Protein AF-A0A7S2NMI4-F1 (afdb_monomer_lite)

Radius of gyration: 21.48 Å; chains: 1; bounding box: 45×20×61 Å

Structure (mmCIF, N/CA/C/O backbone):
data_AF-A0A7S2NMI4-F1
#
_entry.id   AF-A0A7S2NMI4-F1
#
loop_
_atom_site.group_PDB
_atom_site.id
_atom_site.type_symbol
_atom_site.label_atom_id
_atom_site.label_alt_id
_atom_site.label_comp_id
_atom_site.label_asym_id
_atom_site.label_entity_id
_atom_site.label_seq_id
_atom_site.pdbx_PDB_ins_code
_atom_site.Cartn_x
_atom_site.Cartn_y
_atom_site.Cartn_z
_atom_site.occupancy
_atom_site.B_iso_or_equiv
_atom_site.auth_seq_id
_atom_site.auth_comp_id
_atom_site.auth_asym_id
_atom_site.auth_atom_id
_atom_site.pdbx_PDB_model_num
ATOM 1 N N . VAL A 1 1 ? -21.750 -7.948 15.879 1.00 78.88 1 VAL A N 1
ATOM 2 C CA . VAL A 1 1 ? -20.418 -7.399 16.242 1.00 78.88 1 VAL A CA 1
ATOM 3 C C . VAL A 1 1 ? -20.510 -6.172 17.150 1.00 78.88 1 VAL A C 1
ATOM 5 O O . VAL A 1 1 ? -20.025 -6.257 18.266 1.00 78.88 1 VAL A O 1
ATOM 8 N N . ARG A 1 2 ? -21.187 -5.076 16.759 1.00 85.31 2 ARG A N 1
ATOM 9 C CA . ARG A 1 2 ? -21.274 -3.832 17.564 1.00 85.31 2 ARG A CA 1
ATOM 10 C C . ARG A 1 2 ? -21.621 -4.039 19.048 1.00 85.31 2 ARG A C 1
ATOM 12 O O . ARG A 1 2 ? -20.855 -3.611 19.895 1.00 85.31 2 ARG A O 1
ATOM 19 N N . LYS A 1 3 ? -22.731 -4.728 19.355 1.00 87.56 3 LYS A N 1
ATOM 20 C CA . LYS A 1 3 ? -23.173 -4.985 20.743 1.00 87.56 3 LYS A CA 1
ATOM 21 C C . LYS A 1 3 ? -22.115 -5.719 21.575 1.00 87.56 3 LYS A C 1
ATOM 23 O O . LYS A 1 3 ? -21.877 -5.349 22.713 1.00 87.56 3 LYS A O 1
ATOM 28 N N . VAL A 1 4 ? -21.461 -6.716 20.975 1.00 90.56 4 VAL A N 1
ATOM 29 C CA . VAL A 1 4 ? -20.400 -7.500 21.622 1.00 90.56 4 VAL A CA 1
ATOM 30 C C . VAL A 1 4 ? -19.198 -6.610 21.930 1.00 90.56 4 VAL A C 1
ATOM 32 O O . VAL A 1 4 ? -18.736 -6.590 23.060 1.00 90.56 4 VAL A O 1
ATOM 35 N N . LEU A 1 5 ? -18.740 -5.812 20.960 1.00 90.25 5 LEU A N 1
ATOM 36 C CA . LEU A 1 5 ? -17.620 -4.889 21.165 1.00 90.25 5 LEU A CA 1
ATOM 37 C C . LEU A 1 5 ? -17.922 -3.832 22.233 1.00 90.25 5 LEU A C 1
ATOM 39 O O . LEU A 1 5 ? -17.052 -3.514 23.035 1.00 90.25 5 LEU A O 1
ATOM 43 N N . THR A 1 6 ? -19.148 -3.302 22.263 1.00 90.31 6 THR A N 1
ATOM 44 C CA . THR A 1 6 ? -19.566 -2.350 23.299 1.00 90.31 6 THR A CA 1
ATOM 45 C C . THR A 1 6 ? -19.545 -2.984 24.686 1.00 90.31 6 THR A C 1
ATOM 47 O O . THR A 1 6 ? -19.052 -2.351 25.609 1.00 90.31 6 THR A O 1
ATOM 50 N N . GLU A 1 7 ? -20.016 -4.223 24.835 1.00 92.00 7 GLU A N 1
ATOM 51 C CA . GLU A 1 7 ? -19.969 -4.906 26.132 1.00 92.00 7 GLU A CA 1
ATOM 52 C C . GLU A 1 7 ? -18.545 -5.207 26.602 1.00 92.00 7 GLU A C 1
ATOM 54 O O . GLU A 1 7 ? -18.217 -5.006 27.767 1.00 92.00 7 GLU A O 1
ATOM 59 N N . ILE A 1 8 ? -17.663 -5.624 25.691 1.00 92.50 8 ILE A N 1
ATOM 60 C CA . ILE A 1 8 ? -16.252 -5.841 26.028 1.00 92.50 8 ILE A CA 1
ATOM 61 C C . ILE A 1 8 ? -15.622 -4.529 26.531 1.00 92.50 8 ILE A C 1
ATOM 63 O O . ILE A 1 8 ? -14.944 -4.529 27.554 1.00 92.50 8 ILE A O 1
ATOM 67 N N . LEU A 1 9 ? -15.885 -3.402 25.859 1.00 92.44 9 LEU A N 1
ATOM 68 C CA . LEU A 1 9 ? -15.376 -2.092 26.282 1.00 92.44 9 LEU A CA 1
ATOM 69 C C . LEU A 1 9 ? -15.952 -1.633 27.632 1.00 92.44 9 LEU A C 1
ATOM 71 O O . LEU A 1 9 ? -15.233 -1.018 28.409 1.00 92.44 9 LEU A O 1
ATOM 75 N N . LEU A 1 10 ? -17.216 -1.952 27.932 1.00 92.44 10 LEU A N 1
ATOM 76 C CA . LEU A 1 10 ? -17.845 -1.604 29.213 1.00 92.44 10 LEU A CA 1
ATOM 77 C C . LEU A 1 10 ? -17.298 -2.422 30.389 1.00 92.44 10 LEU A C 1
ATOM 79 O O . LEU A 1 10 ? -17.228 -1.914 31.504 1.00 92.44 10 LEU A O 1
ATOM 83 N N . ARG A 1 11 ? -16.942 -3.691 30.159 1.00 94.19 11 ARG A N 1
ATOM 84 C CA . ARG A 1 11 ? -16.535 -4.626 31.222 1.00 94.19 11 ARG A CA 1
ATOM 85 C C . ARG A 1 11 ? -15.036 -4.667 31.474 1.00 94.19 11 ARG A C 1
ATOM 87 O O . ARG A 1 11 ? -14.609 -5.266 32.457 1.00 94.19 11 ARG A O 1
ATOM 94 N N . THR A 1 12 ? -14.229 -4.105 30.580 1.00 93.75 12 THR A N 1
ATOM 95 C CA . THR A 1 12 ? -12.769 -4.156 30.680 1.00 93.75 12 THR A CA 1
ATOM 96 C C . THR A 1 12 ? -12.199 -2.754 30.790 1.00 93.75 12 THR A C 1
ATOM 98 O O . THR A 1 12 ? -12.168 -1.993 29.823 1.00 93.75 12 THR A O 1
ATOM 101 N N . GLU A 1 13 ? -11.695 -2.421 31.976 1.00 90.62 13 GLU A N 1
ATOM 102 C CA . GLU A 1 13 ? -11.023 -1.147 32.195 1.00 90.62 13 GLU A CA 1
ATOM 103 C C . GLU A 1 13 ? -9.764 -1.028 31.326 1.00 90.62 13 GLU A C 1
ATOM 105 O O . GLU A 1 13 ? -8.999 -1.979 31.162 1.00 90.62 13 GLU A O 1
ATOM 110 N N . ARG A 1 14 ? -9.536 0.175 30.780 1.00 90.75 14 ARG A N 1
ATOM 111 C CA . ARG A 1 14 ? -8.360 0.533 29.960 1.00 90.75 14 ARG A CA 1
ATOM 112 C C . ARG A 1 14 ? -8.188 -0.280 28.667 1.00 90.75 14 ARG A C 1
ATOM 114 O O . ARG A 1 14 ? -7.112 -0.251 28.070 1.00 90.75 14 ARG A O 1
ATOM 121 N N . LEU A 1 15 ? -9.230 -0.957 28.187 1.00 92.88 15 LEU A N 1
ATOM 122 C CA . LEU A 1 15 ? -9.176 -1.643 26.900 1.00 92.88 15 LEU A CA 1
ATOM 123 C C . LEU A 1 15 ? -9.192 -0.647 25.731 1.00 92.88 15 LEU A C 1
ATOM 125 O O . LEU A 1 15 ? -10.029 0.250 25.663 1.00 92.88 15 LEU A O 1
ATOM 129 N N . THR A 1 16 ? -8.297 -0.853 24.767 1.00 92.69 16 THR A N 1
ATOM 130 C CA . THR A 1 16 ? -8.292 -0.145 23.480 1.00 92.69 16 THR A CA 1
ATOM 131 C C . THR A 1 16 ? -8.371 -1.166 22.353 1.00 92.69 16 THR A C 1
ATOM 133 O O . THR A 1 16 ? -7.626 -2.143 22.349 1.00 92.69 16 THR A O 1
ATOM 136 N N . ILE A 1 17 ? -9.275 -0.948 21.396 1.00 91.00 17 ILE A N 1
ATOM 137 C CA . ILE A 1 17 ? -9.499 -1.859 20.268 1.00 91.00 17 ILE A CA 1
ATOM 138 C C . ILE A 1 17 ? -9.137 -1.137 18.971 1.00 91.00 17 ILE A C 1
ATOM 140 O O . ILE A 1 17 ? -9.636 -0.044 18.707 1.00 91.00 17 ILE A O 1
ATOM 144 N N . VAL A 1 18 ? -8.311 -1.777 18.143 1.00 92.56 18 VAL A N 1
ATOM 145 C CA . VAL A 1 18 ? -8.016 -1.337 16.774 1.00 92.56 18 VAL A CA 1
ATOM 146 C C . VAL A 1 18 ? -8.737 -2.268 15.807 1.00 92.56 18 VAL A C 1
ATOM 148 O O . VAL A 1 18 ? -8.550 -3.482 15.852 1.00 92.56 18 VAL A O 1
ATOM 151 N N . LEU A 1 19 ? -9.576 -1.701 14.940 1.00 89.06 19 LEU A N 1
ATOM 152 C CA . LEU A 1 19 ? -10.365 -2.448 13.962 1.00 89.06 19 LEU A CA 1
ATOM 153 C C . LEU A 1 19 ? -9.954 -2.039 12.550 1.00 89.06 19 LEU A C 1
ATOM 155 O O . LEU A 1 19 ? -10.095 -0.878 12.174 1.00 89.06 19 LEU A O 1
ATOM 159 N N . GLY A 1 20 ? -9.480 -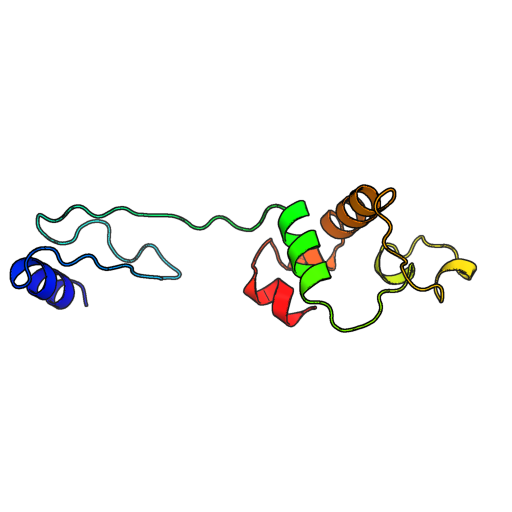3.004 11.764 1.00 90.00 20 GLY A N 1
ATOM 160 C CA . GLY A 1 20 ? -9.291 -2.840 10.325 1.00 90.00 20 GLY A CA 1
ATOM 161 C C . GLY A 1 20 ? -10.541 -3.287 9.572 1.00 90.00 20 GLY A C 1
ATOM 162 O O . GLY A 1 20 ? -11.024 -4.398 9.784 1.00 90.00 20 GLY A O 1
ATOM 163 N N . ALA A 1 21 ? -11.061 -2.444 8.685 1.00 87.38 21 ALA A N 1
ATOM 164 C CA . ALA A 1 21 ? -12.193 -2.772 7.823 1.00 87.38 21 ALA A CA 1
ATOM 165 C C . ALA A 1 21 ? -12.042 -2.083 6.459 1.00 87.38 21 ALA A C 1
ATOM 167 O O . ALA A 1 21 ? -11.325 -1.093 6.340 1.00 87.38 21 ALA A O 1
ATOM 168 N N . ARG A 1 22 ? -12.702 -2.625 5.426 1.00 85.56 22 ARG A N 1
ATOM 169 C CA . ARG A 1 22 ? -12.729 -2.022 4.077 1.00 85.56 22 ARG A CA 1
ATOM 170 C C . ARG A 1 22 ? -13.738 -0.882 3.961 1.00 85.56 22 ARG A C 1
ATOM 172 O O . ARG A 1 22 ? -13.560 0.011 3.148 1.00 85.56 22 ARG A O 1
ATOM 179 N N . GLU A 1 23 ? -14.773 -0.928 4.785 1.00 81.44 23 GLU A N 1
ATOM 180 C CA . GLU A 1 23 ? -15.806 0.094 4.904 1.00 81.44 23 GLU A CA 1
ATOM 181 C C . GLU A 1 23 ? -15.813 0.584 6.347 1.00 81.44 23 GLU A C 1
ATOM 183 O O . GLU A 1 23 ? -15.528 -0.202 7.255 1.00 81.44 23 GLU A O 1
ATOM 188 N N . ALA A 1 24 ? -16.112 1.868 6.562 1.00 73.25 24 ALA A N 1
ATOM 189 C CA . ALA A 1 24 ? -16.123 2.480 7.887 1.00 73.25 24 ALA A CA 1
ATOM 190 C C . ALA A 1 24 ? -17.101 1.721 8.802 1.00 73.25 24 ALA A C 1
ATOM 192 O O . ALA A 1 24 ? -18.316 1.863 8.655 1.00 73.25 24 ALA A O 1
ATOM 193 N N . PRO A 1 25 ? -16.607 0.894 9.741 1.00 69.69 25 PRO A N 1
ATOM 194 C CA . PRO A 1 25 ? -17.444 -0.164 10.281 1.00 69.69 25 PRO A CA 1
ATOM 195 C C . PRO A 1 25 ? -18.436 0.380 11.309 1.00 69.69 25 PRO A C 1
ATOM 197 O O . PRO A 1 25 ? -19.512 -0.190 11.478 1.00 69.69 25 PRO A O 1
ATOM 200 N N . LEU A 1 26 ? -18.081 1.459 12.024 1.00 74.38 26 LEU A N 1
ATOM 201 C CA . LEU A 1 26 ? -18.856 2.007 13.137 1.00 74.38 26 LEU A CA 1
ATOM 202 C C . LEU A 1 26 ? -18.542 3.493 13.358 1.00 74.38 26 LEU A C 1
ATOM 204 O O . LEU A 1 26 ? -17.380 3.862 13.496 1.00 74.38 26 LEU A O 1
ATOM 208 N N . GLN A 1 27 ? -19.580 4.323 13.490 1.00 77.75 27 GLN A N 1
ATOM 209 C CA . GLN A 1 27 ? -19.434 5.725 13.912 1.00 77.75 27 GLN A CA 1
ATOM 210 C C . GLN A 1 27 ? -19.459 5.894 15.443 1.00 77.75 27 GLN A C 1
ATOM 212 O O . GLN A 1 27 ? -18.933 6.873 15.959 1.00 77.75 27 GLN A O 1
ATOM 217 N N . ALA A 1 28 ? -20.047 4.941 16.183 1.00 83.00 28 ALA A N 1
ATOM 218 C CA . ALA A 1 28 ? -20.158 5.010 17.643 1.00 83.00 28 ALA A CA 1
ATOM 219 C C . ALA A 1 28 ? -20.245 3.627 18.322 1.00 83.00 28 ALA A C 1
ATOM 221 O O . ALA A 1 28 ? -21.004 2.745 17.888 1.00 83.00 28 ALA A O 1
ATOM 222 N N . LEU A 1 29 ? -19.540 3.476 19.450 1.00 86.00 29 LEU A N 1
ATOM 223 C CA . LEU A 1 29 ? -19.506 2.285 20.315 1.00 86.00 29 LEU A CA 1
ATOM 224 C C . LEU A 1 29 ? -19.952 2.632 21.750 1.00 86.00 29 LEU A C 1
ATOM 226 O O . LEU A 1 29 ? -19.158 2.674 22.689 1.00 86.00 29 LEU A O 1
ATOM 230 N N . GLY A 1 30 ? -21.256 2.872 21.920 1.00 84.62 30 GLY A N 1
ATOM 231 C CA . GLY A 1 30 ? -21.821 3.300 23.204 1.00 84.62 30 GLY A CA 1
ATOM 232 C C . GLY A 1 30 ? -21.300 4.682 23.602 1.00 84.62 30 GLY A C 1
ATOM 233 O O . GLY A 1 30 ? -21.276 5.580 22.767 1.00 84.62 30 GLY A O 1
ATOM 234 N N . ALA A 1 31 ? -20.864 4.831 24.855 1.00 86.00 31 ALA A N 1
ATOM 235 C CA . ALA A 1 31 ? -20.282 6.067 25.389 1.00 86.00 31 ALA A CA 1
ATOM 236 C C . ALA A 1 31 ? -18.764 6.211 25.135 1.00 86.00 31 ALA A C 1
ATOM 238 O O . ALA A 1 31 ? -18.151 7.180 25.576 1.00 86.00 31 ALA A O 1
ATOM 239 N N . HIS A 1 32 ? -18.137 5.254 24.447 1.00 89.75 32 HIS A N 1
ATOM 240 C CA . HIS A 1 32 ? -16.690 5.256 24.240 1.00 89.75 32 HIS A CA 1
ATOM 241 C C . HIS A 1 32 ? -16.285 6.135 23.061 1.00 89.75 32 HIS A C 1
ATOM 243 O O . HIS A 1 32 ? -16.967 6.197 22.034 1.00 89.75 32 HIS A O 1
ATOM 249 N N . LYS A 1 33 ? -15.108 6.754 23.185 1.00 90.12 33 LYS A N 1
ATOM 250 C CA . LYS A 1 33 ? -14.472 7.495 22.098 1.00 90.12 33 LYS A CA 1
ATOM 251 C C . LYS A 1 33 ? -14.139 6.542 20.949 1.00 90.12 33 LYS A C 1
ATOM 253 O O . LYS A 1 33 ? -13.370 5.601 21.122 1.00 90.12 33 LYS A O 1
ATOM 258 N N . VAL A 1 34 ? -14.673 6.834 19.767 1.00 90.69 34 VAL A N 1
ATOM 259 C CA . VAL A 1 34 ? -14.319 6.153 18.519 1.00 90.69 34 VAL A CA 1
ATOM 260 C C . VAL A 1 34 ? -13.536 7.128 17.653 1.00 90.69 34 VAL A C 1
ATOM 262 O O . VAL A 1 34 ? -13.991 8.241 17.401 1.00 90.69 34 VAL A O 1
ATOM 265 N N . VAL A 1 35 ? -12.348 6.716 17.214 1.00 89.62 35 VAL A N 1
ATOM 266 C CA . VAL A 1 35 ? -11.526 7.481 16.273 1.00 89.62 35 VAL A CA 1
ATOM 267 C C . VAL A 1 35 ? -11.517 6.729 14.953 1.00 89.62 35 VAL A C 1
ATOM 269 O O . VAL A 1 35 ? -10.946 5.645 14.857 1.00 89.62 35 VAL A O 1
ATOM 272 N N . ALA A 1 36 ? -12.175 7.296 13.944 1.00 88.31 36 ALA A N 1
ATOM 273 C CA . ALA A 1 36 ? -12.110 6.781 12.587 1.00 88.31 36 ALA A CA 1
ATOM 274 C C . ALA A 1 36 ? -10.817 7.276 11.933 1.00 88.31 36 ALA A C 1
ATOM 276 O O . ALA A 1 36 ? -10.619 8.480 11.779 1.00 88.31 36 ALA A O 1
ATOM 277 N N . PHE A 1 37 ? -9.942 6.346 11.559 1.00 88.81 37 PHE A N 1
ATOM 278 C CA . PHE A 1 37 ? -8.738 6.649 10.796 1.00 88.81 37 PHE A CA 1
ATOM 279 C C . PHE A 1 37 ? -8.883 6.064 9.394 1.00 88.81 37 PHE A C 1
ATOM 281 O O . PHE A 1 37 ? -8.918 4.844 9.229 1.00 88.81 37 PHE A O 1
ATOM 288 N N . HIS A 1 38 ? -9.018 6.938 8.399 1.00 88.31 38 HIS A N 1
ATOM 289 C CA . HIS A 1 38 ? -9.128 6.529 7.006 1.00 88.31 38 HIS A CA 1
ATOM 290 C C . HIS A 1 38 ? -7.731 6.333 6.408 1.00 88.31 38 HIS A C 1
ATOM 292 O O . HIS A 1 38 ? -6.868 7.203 6.528 1.00 88.31 38 HIS A O 1
ATOM 298 N N . LEU A 1 39 ? -7.508 5.175 5.784 1.00 90.31 39 LEU A N 1
ATOM 299 C CA . LEU A 1 39 ? -6.274 4.887 5.063 1.00 90.31 39 LEU A CA 1
ATOM 300 C C . LEU A 1 39 ? -6.454 5.279 3.602 1.00 90.31 39 LEU A C 1
ATOM 302 O O . LEU A 1 39 ? -7.085 4.557 2.832 1.00 90.31 39 LEU A O 1
ATOM 306 N N . GLU A 1 40 ? -5.878 6.420 3.237 1.00 91.81 40 GLU A N 1
ATOM 307 C CA . GLU A 1 40 ? -5.848 6.865 1.849 1.00 91.81 40 GLU A CA 1
ATOM 308 C C . GLU A 1 40 ? -5.004 5.929 0.971 1.00 91.81 40 GLU A C 1
ATOM 310 O O . GLU A 1 40 ? -4.036 5.319 1.452 1.00 91.81 40 GLU A O 1
ATOM 315 N N . PRO A 1 41 ? -5.320 5.836 -0.332 1.00 93.69 41 PRO A N 1
ATOM 316 C CA . PRO A 1 41 ? -4.432 5.215 -1.302 1.00 93.69 41 PRO A CA 1
ATOM 317 C C . PRO A 1 41 ? -3.022 5.815 -1.247 1.00 93.69 41 PRO A C 1
ATOM 319 O O . PRO A 1 41 ? -2.832 7.002 -0.966 1.00 93.69 41 PRO A O 1
ATOM 322 N N . LEU A 1 42 ? -2.012 4.999 -1.555 1.00 95.56 42 LEU A N 1
ATOM 323 C CA . LEU A 1 42 ? -0.637 5.480 -1.622 1.00 95.56 42 LEU A CA 1
ATOM 324 C C . LEU A 1 42 ? -0.493 6.543 -2.709 1.00 95.56 42 LEU A C 1
ATOM 326 O O . LEU A 1 42 ? -0.970 6.375 -3.834 1.00 95.56 42 LEU A O 1
ATOM 330 N N . ARG A 1 43 ? 0.260 7.600 -2.392 1.00 95.19 43 ARG A N 1
ATOM 331 C CA . ARG A 1 43 ? 0.689 8.579 -3.393 1.00 95.19 43 ARG A CA 1
ATOM 332 C C . ARG A 1 43 ? 1.499 7.878 -4.489 1.00 95.19 43 ARG A C 1
ATOM 334 O O . ARG A 1 43 ? 2.226 6.933 -4.173 1.00 95.19 43 ARG A O 1
ATOM 341 N N . PRO A 1 44 ? 1.472 8.358 -5.743 1.00 93.94 44 PRO A N 1
ATOM 342 C CA . PRO A 1 44 ? 2.177 7.710 -6.855 1.00 93.94 44 PRO A CA 1
ATOM 343 C C . PRO A 1 44 ? 3.661 7.428 -6.579 1.00 93.94 44 PRO A C 1
ATOM 345 O O . PRO A 1 44 ? 4.168 6.348 -6.874 1.00 93.94 44 PRO A O 1
ATOM 348 N N . THR A 1 45 ? 4.355 8.359 -5.923 1.00 93.00 45 THR A N 1
ATOM 349 C CA . THR A 1 45 ? 5.760 8.194 -5.523 1.00 93.00 45 THR A CA 1
ATOM 350 C C . THR A 1 45 ? 5.956 7.123 -4.452 1.00 93.00 45 THR A C 1
ATOM 352 O O . THR A 1 45 ? 6.947 6.396 -4.483 1.00 93.00 45 THR A O 1
ATOM 355 N N . ASP A 1 46 ? 5.024 7.009 -3.504 1.00 94.50 46 ASP A N 1
ATOM 356 C CA . ASP A 1 46 ? 5.068 6.008 -2.434 1.00 94.50 46 ASP A CA 1
ATOM 357 C C . ASP A 1 46 ? 4.716 4.616 -2.989 1.00 94.50 46 ASP A C 1
ATOM 359 O O . ASP A 1 46 ? 5.338 3.621 -2.619 1.00 94.50 46 ASP A O 1
ATOM 363 N N . ALA A 1 47 ? 3.793 4.553 -3.953 1.00 94.88 47 ALA A N 1
ATOM 364 C CA . ALA A 1 47 ? 3.472 3.348 -4.712 1.00 94.88 47 ALA A CA 1
ATOM 365 C C . ALA A 1 47 ? 4.674 2.850 -5.533 1.00 94.88 47 ALA A C 1
ATOM 367 O O . ALA A 1 47 ? 4.999 1.665 -5.472 1.00 94.88 47 ALA A O 1
ATOM 368 N N . ALA A 1 48 ? 5.384 3.747 -6.225 1.00 93.19 48 ALA A N 1
ATOM 369 C CA . ALA A 1 48 ? 6.613 3.419 -6.952 1.00 93.19 48 ALA A CA 1
ATOM 370 C C . ALA A 1 48 ? 7.718 2.895 -6.022 1.00 93.19 48 ALA A C 1
ATOM 372 O O . ALA A 1 48 ? 8.393 1.915 -6.339 1.00 93.19 48 ALA A O 1
ATOM 373 N N . ARG A 1 49 ? 7.872 3.500 -4.836 1.00 93.81 49 ARG A N 1
ATOM 374 C CA . ARG A 1 49 ? 8.799 3.005 -3.805 1.00 93.81 49 ARG A CA 1
ATOM 375 C C . ARG A 1 49 ? 8.417 1.610 -3.323 1.00 93.81 49 ARG A C 1
ATOM 377 O O . ARG A 1 49 ? 9.296 0.761 -3.202 1.00 93.81 49 ARG A O 1
ATOM 384 N N . LEU A 1 50 ? 7.133 1.375 -3.054 1.00 93.69 50 LEU A N 1
ATOM 385 C CA . LEU A 1 50 ? 6.646 0.066 -2.623 1.00 93.69 50 LEU A CA 1
ATOM 386 C C . LEU A 1 50 ? 6.866 -0.995 -3.706 1.00 93.69 50 LEU A C 1
ATOM 388 O O . LEU A 1 50 ? 7.310 -2.093 -3.382 1.00 93.69 50 LEU A O 1
ATOM 392 N N . PHE A 1 51 ? 6.593 -0.662 -4.967 1.00 93.06 51 PHE A N 1
ATOM 393 C CA . PHE A 1 51 ? 6.833 -1.543 -6.107 1.00 93.06 51 PHE A CA 1
ATOM 394 C C . PHE A 1 51 ? 8.310 -1.939 -6.193 1.00 93.06 51 PHE A C 1
ATOM 396 O O . PHE A 1 51 ? 8.624 -3.121 -6.124 1.00 93.06 51 PHE A O 1
ATOM 403 N N . LEU A 1 52 ? 9.226 -0.965 -6.206 1.00 90.81 52 LEU A N 1
ATOM 404 C CA . LEU A 1 52 ? 10.670 -1.232 -6.220 1.00 90.81 52 LEU A CA 1
ATOM 405 C C . LEU A 1 52 ? 11.150 -2.054 -5.025 1.00 90.81 52 LEU A C 1
ATOM 407 O O . LEU A 1 52 ? 12.085 -2.836 -5.151 1.00 90.81 52 LEU A O 1
ATOM 411 N N . TRP A 1 53 ? 10.540 -1.868 -3.855 1.00 91.06 53 TRP A N 1
ATOM 412 C CA . TRP A 1 53 ? 10.898 -2.641 -2.671 1.00 91.06 53 TRP A CA 1
ATOM 413 C C . TRP A 1 53 ? 10.417 -4.095 -2.744 1.00 91.06 53 TRP A C 1
ATOM 415 O O . TRP A 1 53 ? 10.974 -4.960 -2.069 1.00 91.06 53 TRP A O 1
ATOM 425 N N . ARG A 1 54 ? 9.368 -4.369 -3.526 1.00 92.50 54 ARG A N 1
ATOM 426 C CA . ARG A 1 54 ? 8.741 -5.692 -3.615 1.00 92.50 54 ARG A CA 1
ATOM 427 C C . ARG A 1 54 ? 9.090 -6.480 -4.858 1.00 92.50 54 ARG A C 1
ATOM 429 O O . ARG A 1 54 ? 8.964 -7.697 -4.816 1.00 92.50 54 ARG A O 1
ATOM 436 N N . VAL A 1 55 ? 9.531 -5.814 -5.913 1.00 89.62 55 VAL A N 1
ATOM 437 C CA . VAL A 1 55 ? 9.999 -6.478 -7.120 1.00 89.62 55 VAL A CA 1
ATOM 438 C C . VAL A 1 55 ? 11.204 -7.350 -6.777 1.00 89.62 55 VAL A C 1
ATOM 440 O O . VAL A 1 55 ? 12.218 -6.874 -6.269 1.00 89.62 55 VAL A O 1
ATOM 443 N N . HIS A 1 56 ? 11.079 -8.642 -7.067 1.00 84.94 56 HIS A N 1
ATOM 444 C CA . HIS A 1 56 ? 12.148 -9.622 -6.865 1.00 84.94 56 HIS A CA 1
ATOM 445 C C . HIS A 1 56 ? 12.928 -9.928 -8.153 1.00 84.94 56 HIS A C 1
ATOM 447 O O . HIS A 1 56 ? 13.982 -10.562 -8.089 1.00 84.94 56 HIS A O 1
ATOM 453 N N . ARG A 1 57 ? 12.438 -9.475 -9.317 1.00 87.06 57 ARG A N 1
ATOM 454 C CA . ARG A 1 57 ? 13.140 -9.608 -10.602 1.00 87.06 57 ARG A CA 1
ATOM 455 C C . ARG A 1 57 ? 14.054 -8.404 -10.867 1.00 87.06 57 ARG A C 1
ATOM 457 O O . ARG A 1 57 ? 13.687 -7.286 -10.514 1.00 87.06 57 ARG A O 1
ATOM 464 N N . PRO A 1 58 ? 15.203 -8.577 -11.539 1.00 85.38 58 PRO A N 1
ATOM 465 C CA . PRO A 1 58 ? 15.952 -7.446 -12.074 1.00 85.38 58 PRO A CA 1
ATOM 466 C C . PRO A 1 58 ? 15.075 -6.665 -13.058 1.00 85.38 58 PRO A C 1
ATOM 468 O O . PRO A 1 58 ? 14.536 -7.246 -13.998 1.00 85.38 58 PRO A O 1
ATOM 471 N N . LEU A 1 59 ? 14.913 -5.364 -12.826 1.00 87.38 59 LEU A N 1
ATOM 472 C CA . LEU A 1 59 ? 14.231 -4.483 -13.771 1.00 87.38 59 LEU A CA 1
ATOM 473 C C . LEU A 1 59 ? 15.172 -4.138 -14.924 1.00 87.38 59 LEU A C 1
ATOM 475 O O . LEU A 1 59 ? 16.383 -4.007 -14.721 1.00 87.38 59 LEU A O 1
ATOM 479 N N . VAL A 1 60 ? 14.614 -3.954 -16.114 1.00 88.62 60 VAL A N 1
ATOM 480 C CA . VAL A 1 60 ? 15.333 -3.471 -17.302 1.00 88.62 60 VAL A CA 1
ATOM 481 C C . VAL A 1 60 ? 14.837 -2.086 -17.701 1.00 88.62 60 VAL A C 1
ATOM 483 O O . VAL A 1 60 ? 13.755 -1.663 -17.300 1.00 88.62 60 VAL A O 1
ATOM 486 N N . MET A 1 61 ? 15.608 -1.355 -18.507 1.00 84.94 61 MET A N 1
ATOM 487 C CA . MET A 1 61 ? 15.199 -0.013 -18.953 1.00 84.94 61 MET A CA 1
ATOM 488 C C . MET A 1 61 ? 13.875 -0.019 -19.737 1.00 84.94 61 MET A C 1
ATOM 490 O O . MET A 1 61 ? 13.140 0.966 -19.677 1.00 84.94 61 MET A O 1
ATOM 494 N N . ALA A 1 62 ? 13.539 -1.125 -20.413 1.00 83.38 62 ALA A N 1
ATOM 495 C CA . ALA A 1 62 ? 12.247 -1.296 -21.081 1.00 83.38 62 ALA A CA 1
ATOM 496 C C . ALA A 1 62 ? 11.054 -1.280 -20.105 1.00 83.38 62 ALA A C 1
ATOM 498 O O . ALA A 1 62 ? 9.973 -0.841 -20.481 1.00 83.38 62 ALA A O 1
ATOM 499 N N . ASP A 1 63 ? 11.247 -1.685 -18.842 1.00 83.88 63 ASP A N 1
ATOM 500 C CA . ASP A 1 63 ? 10.185 -1.676 -17.824 1.00 83.88 63 ASP A CA 1
ATOM 501 C C . ASP A 1 63 ? 9.801 -0.249 -17.378 1.00 83.88 63 ASP A C 1
ATOM 503 O O . ASP A 1 63 ? 8.788 -0.061 -16.708 1.00 83.88 63 ASP A O 1
ATOM 507 N N . LEU A 1 64 ? 10.620 0.765 -17.689 1.00 82.31 64 LEU A N 1
ATOM 508 C CA . LEU A 1 64 ? 10.350 2.159 -1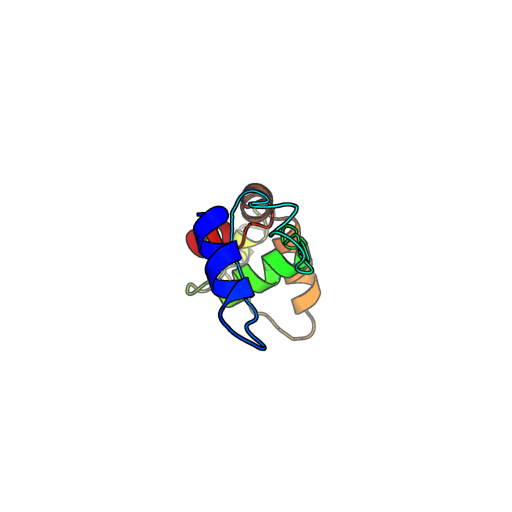7.315 1.00 82.31 64 LEU A CA 1
ATOM 509 C C . LEU A 1 64 ? 9.605 2.934 -18.398 1.00 82.31 64 LEU A C 1
ATOM 511 O O . LEU A 1 64 ? 8.850 3.856 -18.085 1.00 82.31 64 LEU A O 1
ATOM 515 N N . SER A 1 65 ? 9.853 2.607 -19.665 1.00 71.81 65 SER A N 1
ATOM 516 C CA . SER A 1 65 ? 9.217 3.259 -20.802 1.00 71.81 65 SER A CA 1
ATOM 517 C C . SER A 1 65 ? 9.411 2.435 -22.071 1.00 71.81 65 SER A C 1
ATOM 519 O O . SER A 1 65 ? 10.540 2.106 -22.431 1.00 71.81 65 SER A O 1
ATOM 521 N N . GLU A 1 66 ? 8.323 2.213 -22.809 1.00 66.12 66 GLU A N 1
ATOM 522 C CA . GLU A 1 66 ? 8.367 1.656 -24.169 1.00 66.12 66 GLU A CA 1
ATOM 523 C C . GLU A 1 66 ? 9.140 2.558 -25.148 1.00 66.12 66 GLU A C 1
ATOM 525 O O . GLU A 1 66 ? 9.606 2.093 -26.180 1.00 66.12 66 GLU A O 1
ATOM 530 N N . ALA A 1 67 ? 9.333 3.841 -24.813 1.00 62.47 67 ALA A N 1
ATOM 531 C CA . ALA A 1 67 ? 10.112 4.783 -25.616 1.00 62.47 67 ALA A CA 1
ATOM 532 C C . ALA A 1 67 ? 11.633 4.653 -25.414 1.00 62.47 67 ALA A C 1
ATOM 534 O O . ALA A 1 67 ? 12.400 5.396 -26.033 1.00 62.47 67 ALA A O 1
ATOM 535 N N . ALA A 1 68 ? 12.098 3.754 -24.538 1.00 62.03 68 ALA A N 1
ATOM 536 C CA . ALA A 1 68 ? 13.514 3.422 -24.477 1.00 62.03 68 ALA A CA 1
ATOM 537 C C . ALA A 1 68 ? 13.937 2.873 -25.850 1.00 62.03 68 ALA A C 1
ATOM 539 O O . ALA A 1 68 ? 13.326 1.938 -26.345 1.00 62.03 68 ALA A O 1
ATOM 540 N N . GLY A 1 69 ? 14.956 3.452 -26.490 1.00 63.56 69 GLY A N 1
ATOM 541 C CA . GLY A 1 69 ? 15.413 2.949 -27.790 1.00 63.56 69 GLY A CA 1
ATOM 542 C C . GLY A 1 69 ? 15.776 1.460 -27.719 1.00 63.56 69 GLY A C 1
ATOM 543 O O . GLY A 1 69 ? 16.216 0.990 -26.668 1.00 63.56 69 GLY A O 1
ATOM 544 N N . GLU A 1 70 ? 15.633 0.730 -28.829 1.00 67.81 70 GLU A N 1
ATOM 545 C CA . GLU A 1 70 ? 15.843 -0.730 -28.906 1.00 67.81 70 GLU A CA 1
ATOM 546 C C . GLU A 1 70 ? 17.178 -1.184 -28.279 1.00 67.81 70 GLU A C 1
ATOM 548 O O . GLU A 1 70 ? 17.252 -2.223 -27.627 1.00 67.81 70 GLU A O 1
ATOM 553 N N . ALA A 1 71 ? 18.225 -0.356 -28.381 1.00 65.56 71 ALA A N 1
ATOM 554 C CA . ALA A 1 71 ? 19.539 -0.604 -27.785 1.00 65.56 71 ALA A CA 1
ATOM 555 C C . ALA A 1 71 ? 19.551 -0.626 -26.240 1.00 65.56 71 ALA A C 1
ATOM 557 O O . ALA A 1 71 ? 20.421 -1.252 -25.637 1.00 65.56 71 ALA A O 1
ATOM 558 N N . ALA A 1 72 ? 18.606 0.052 -25.583 1.00 69.19 72 ALA A N 1
ATOM 559 C CA . AL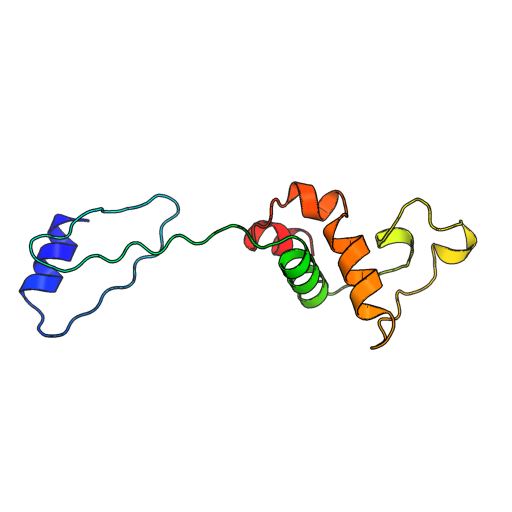A A 1 72 ? 18.499 0.112 -24.127 1.00 69.19 72 ALA A CA 1
ATOM 560 C C . ALA A 1 72 ? 17.595 -0.985 -23.544 1.00 69.19 72 ALA A C 1
ATOM 562 O O . ALA A 1 72 ? 17.646 -1.225 -22.340 1.00 69.19 72 ALA A O 1
ATOM 563 N N . HIS A 1 73 ? 16.794 -1.678 -24.361 1.00 70.75 73 HIS A N 1
ATOM 564 C CA . HIS A 1 73 ? 15.775 -2.620 -23.884 1.00 70.75 73 HIS A CA 1
ATOM 565 C C . HIS A 1 73 ? 16.319 -3.786 -23.046 1.00 70.75 73 HIS A C 1
ATOM 567 O O . HIS A 1 73 ? 15.655 -4.224 -22.110 1.00 70.75 73 HIS A O 1
ATOM 573 N N . GLY A 1 74 ? 17.527 -4.267 -23.345 1.00 75.19 74 GLY A N 1
ATOM 574 C CA . GLY A 1 74 ? 18.167 -5.359 -22.602 1.00 75.19 74 GLY A CA 1
ATOM 575 C C . GLY A 1 74 ? 19.029 -4.909 -21.422 1.00 75.19 74 GLY A C 1
ATOM 576 O O . GLY A 1 74 ? 19.596 -5.754 -20.729 1.00 75.19 74 GLY A O 1
ATOM 577 N N . LEU A 1 75 ? 19.181 -3.600 -21.200 1.00 82.88 75 LEU A N 1
ATOM 578 C CA . LEU A 1 75 ? 20.084 -3.100 -20.169 1.00 82.88 75 LEU A CA 1
ATOM 579 C C . LEU A 1 75 ? 19.418 -3.159 -18.789 1.00 82.88 75 LEU A C 1
ATOM 581 O O . LEU A 1 75 ? 18.278 -2.702 -18.639 1.00 82.88 75 LEU A O 1
ATOM 585 N N . PRO A 1 76 ? 20.122 -3.681 -17.766 1.00 84.88 76 PRO A N 1
ATOM 586 C CA . PRO A 1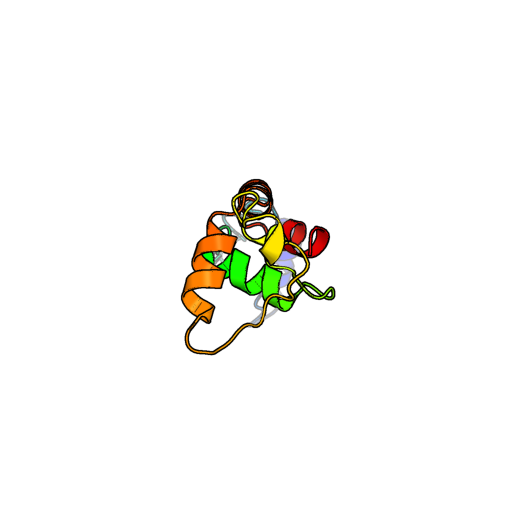 76 ? 19.605 -3.703 -16.409 1.00 84.88 76 PRO A CA 1
ATOM 587 C C . PRO A 1 76 ? 19.427 -2.275 -15.896 1.00 84.88 76 PRO A C 1
ATOM 589 O O . PRO A 1 76 ? 20.274 -1.400 -16.098 1.00 84.88 76 PRO A O 1
ATOM 592 N N . LEU A 1 77 ? 18.332 -2.049 -15.183 1.00 86.25 77 LEU A N 1
ATOM 593 C CA . LEU A 1 77 ? 18.074 -0.791 -14.513 1.00 86.25 77 LEU A CA 1
ATOM 594 C C . LEU A 1 77 ? 18.968 -0.677 -13.273 1.00 86.25 77 LEU A C 1
ATOM 596 O O . LEU A 1 77 ? 18.678 -1.235 -12.214 1.00 86.25 77 LEU A O 1
ATOM 600 N N . ILE A 1 78 ? 20.057 0.078 -13.393 1.00 85.12 78 ILE A N 1
ATOM 601 C CA . ILE A 1 78 ? 20.956 0.352 -12.270 1.00 85.12 78 ILE A CA 1
ATOM 602 C C . ILE A 1 78 ? 20.453 1.584 -11.522 1.00 85.12 78 ILE A C 1
ATOM 604 O O . ILE A 1 78 ? 20.561 2.714 -12.002 1.00 85.12 78 ILE A O 1
ATOM 608 N N . MET A 1 79 ? 19.927 1.377 -10.317 1.00 84.62 79 MET A N 1
ATOM 609 C CA . MET A 1 79 ? 19.537 2.471 -9.432 1.00 84.62 79 MET A CA 1
ATOM 610 C C . MET A 1 79 ? 20.735 2.991 -8.631 1.00 84.62 79 MET A C 1
ATOM 612 O O . MET A 1 79 ? 21.243 2.320 -7.735 1.00 84.62 79 MET A O 1
ATOM 616 N N . THR A 1 80 ? 21.142 4.226 -8.909 1.00 87.56 80 THR A N 1
ATOM 617 C CA . THR A 1 80 ? 22.132 4.995 -8.149 1.00 87.56 80 THR A CA 1
ATOM 618 C C . THR A 1 80 ? 21.444 6.079 -7.316 1.00 87.56 80 THR A C 1
ATOM 620 O O . THR A 1 80 ? 20.279 6.419 -7.526 1.00 87.56 80 THR A O 1
ATOM 623 N N . VAL A 1 81 ? 22.160 6.671 -6.356 1.00 87.44 81 VAL A N 1
ATOM 624 C CA . VAL A 1 81 ? 21.626 7.783 -5.543 1.00 87.44 81 VAL A CA 1
ATOM 625 C C . VAL A 1 81 ? 21.202 8.969 -6.422 1.00 87.44 81 VAL A C 1
ATOM 627 O O . VAL A 1 81 ? 20.201 9.620 -6.136 1.00 87.44 81 VAL A O 1
ATOM 630 N N . GLN A 1 82 ? 21.925 9.209 -7.519 1.00 86.62 82 GLN A N 1
ATOM 631 C CA . GLN A 1 82 ? 21.698 10.334 -8.426 1.00 86.62 82 GLN A CA 1
ATOM 632 C C . GLN A 1 82 ? 20.459 10.140 -9.313 1.00 86.62 82 GLN A C 1
ATOM 634 O O . GLN A 1 82 ? 19.708 11.089 -9.522 1.00 86.62 82 GLN A O 1
ATOM 639 N N . ASN A 1 83 ? 20.203 8.921 -9.807 1.00 87.94 83 ASN A N 1
ATOM 640 C CA . ASN A 1 83 ? 19.078 8.656 -10.715 1.00 87.94 83 ASN A CA 1
ATOM 641 C C . ASN A 1 83 ? 17.801 8.168 -10.005 1.00 87.94 83 ASN A C 1
ATOM 643 O O . ASN A 1 83 ? 16.741 8.108 -10.628 1.00 87.94 83 ASN A O 1
ATOM 647 N N . ARG A 1 84 ? 17.865 7.866 -8.701 1.00 88.50 84 ARG A N 1
ATOM 648 C CA . ARG A 1 84 ? 16.744 7.312 -7.923 1.00 88.50 84 ARG A CA 1
ATOM 649 C C . ARG A 1 84 ? 15.452 8.113 -8.061 1.00 88.50 84 ARG A C 1
ATOM 651 O O . ARG A 1 84 ? 14.391 7.527 -8.245 1.00 88.50 84 ARG A O 1
ATOM 658 N N . ASN A 1 85 ? 15.529 9.438 -7.961 1.00 89.50 85 ASN A N 1
ATOM 659 C CA . ASN A 1 85 ? 14.342 10.293 -8.047 1.00 89.50 85 ASN A CA 1
ATOM 660 C C . ASN A 1 85 ? 13.737 10.299 -9.456 1.00 89.50 85 ASN A C 1
ATOM 662 O O . ASN A 1 85 ? 12.518 10.347 -9.590 1.00 89.50 85 ASN A O 1
ATOM 666 N N . LEU A 1 86 ? 14.577 10.192 -10.489 1.00 88.44 86 LEU A N 1
ATOM 667 C CA . LEU A 1 86 ? 14.141 10.116 -11.880 1.00 88.44 86 LEU A CA 1
ATOM 668 C C . LEU A 1 86 ? 13.425 8.789 -12.155 1.00 88.44 86 LEU A C 1
ATOM 670 O O . LEU A 1 86 ? 12.307 8.798 -12.664 1.00 88.44 86 LEU A O 1
ATOM 674 N N . VAL A 1 87 ? 14.009 7.667 -11.721 1.00 89.19 87 VAL A N 1
ATOM 675 C CA . VAL A 1 87 ? 13.392 6.333 -11.837 1.00 89.19 87 VAL A CA 1
ATOM 676 C C . VAL A 1 87 ? 12.062 6.277 -11.083 1.00 89.19 87 VAL A C 1
ATOM 678 O O . VAL A 1 87 ? 11.066 5.785 -11.606 1.00 89.19 87 VAL A O 1
ATOM 681 N N . LEU A 1 88 ? 12.011 6.828 -9.866 1.00 91.56 88 LEU A N 1
ATOM 682 C CA . LEU A 1 88 ? 10.771 6.907 -9.090 1.00 91.56 88 LEU A CA 1
ATOM 683 C C . LEU A 1 88 ? 9.703 7.761 -9.774 1.00 91.56 88 LEU A C 1
ATOM 685 O O . LEU A 1 88 ? 8.532 7.397 -9.723 1.00 91.56 88 LEU A O 1
ATOM 689 N N . GLY A 1 89 ? 10.089 8.874 -10.402 1.00 90.44 89 GLY A N 1
ATOM 690 C CA . GLY A 1 89 ? 9.172 9.715 -11.170 1.00 90.44 89 GLY A CA 1
ATOM 691 C C . GLY A 1 89 ? 8.589 8.983 -12.379 1.00 90.44 89 GLY A C 1
ATOM 692 O O . GLY A 1 89 ? 7.381 9.030 -12.596 1.00 90.44 89 GLY A O 1
ATOM 693 N N . GLN A 1 90 ? 9.427 8.248 -13.115 1.00 90.00 90 GLN A N 1
ATOM 694 C CA . GLN A 1 90 ? 8.993 7.436 -14.256 1.00 90.00 90 GLN A CA 1
ATOM 695 C C . GLN A 1 90 ? 8.051 6.308 -13.824 1.00 90.00 90 GLN A C 1
ATOM 697 O O . GLN A 1 90 ? 6.962 6.168 -14.377 1.00 90.00 90 GLN A O 1
ATOM 702 N N . LEU A 1 91 ? 8.408 5.568 -12.772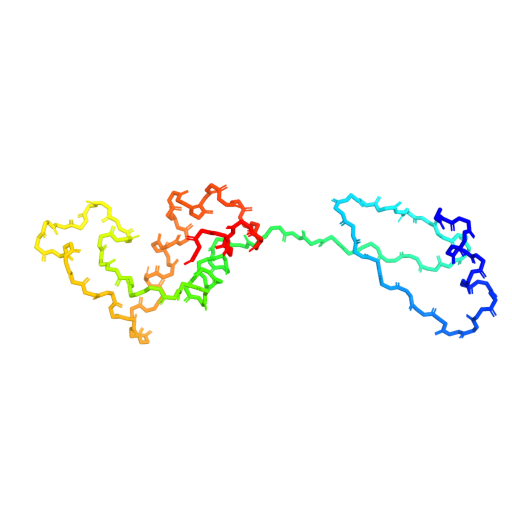 1.00 90.31 91 LEU A N 1
ATOM 703 C CA . LEU A 1 91 ? 7.553 4.513 -12.227 1.00 90.31 91 LEU A CA 1
ATOM 704 C C . LEU A 1 91 ? 6.233 5.058 -11.686 1.00 90.31 91 LEU A C 1
ATOM 706 O O . LEU A 1 91 ? 5.189 4.460 -11.922 1.00 90.31 91 LEU A O 1
ATOM 710 N N . ALA A 1 92 ? 6.246 6.204 -11.003 1.00 92.00 92 ALA A N 1
ATOM 711 C CA . ALA A 1 92 ? 5.029 6.829 -10.486 1.00 92.00 92 ALA A CA 1
ATOM 712 C C . ALA A 1 92 ? 4.015 7.153 -11.599 1.00 92.00 92 ALA A C 1
ATOM 714 O O . ALA A 1 92 ? 2.809 7.112 -11.356 1.00 92.00 92 ALA A O 1
ATOM 715 N N . GLY A 1 93 ? 4.495 7.449 -12.811 1.00 89.69 93 GLY A N 1
ATOM 716 C CA . GLY A 1 93 ? 3.669 7.653 -14.000 1.00 89.69 93 GLY A CA 1
ATOM 717 C C . GLY A 1 93 ? 3.358 6.379 -14.792 1.00 89.69 93 GLY A C 1
ATOM 718 O O . GLY A 1 93 ? 2.621 6.456 -15.770 1.00 89.69 93 GLY A O 1
ATOM 719 N N . HIS A 1 94 ? 3.893 5.221 -14.401 1.00 90.88 94 HIS A N 1
ATOM 720 C CA . HIS A 1 94 ? 3.809 4.004 -15.200 1.00 90.88 94 HIS A CA 1
ATOM 721 C C . HIS A 1 94 ? 2.369 3.446 -15.240 1.00 90.88 94 HIS A C 1
ATOM 723 O O . HIS A 1 94 ? 1.748 3.311 -14.177 1.00 90.88 94 HIS A O 1
ATOM 729 N N . PRO A 1 95 ? 1.838 3.046 -16.417 1.00 90.56 95 PRO A N 1
ATOM 730 C CA . PRO A 1 95 ? 0.451 2.589 -16.566 1.00 90.56 95 PRO A CA 1
ATOM 731 C C . PRO A 1 95 ? 0.059 1.462 -15.603 1.00 90.56 95 PRO A C 1
ATOM 733 O O . PRO A 1 95 ? -1.021 1.489 -15.017 1.00 90.56 95 PRO A O 1
ATOM 736 N N . LEU A 1 96 ? 0.964 0.507 -15.366 1.00 90.12 96 LEU A N 1
ATOM 737 C CA . LEU A 1 96 ? 0.743 -0.588 -14.411 1.00 90.12 96 LEU A CA 1
ATOM 738 C C . LEU A 1 96 ? 0.524 -0.075 -12.976 1.00 90.12 96 LEU A C 1
ATOM 740 O O . LEU A 1 96 ? -0.377 -0.547 -12.280 1.00 90.12 96 LEU A O 1
ATOM 744 N N . LEU A 1 97 ? 1.299 0.921 -12.526 1.00 91.69 97 LEU A N 1
ATOM 745 C CA . LEU A 1 97 ? 1.120 1.489 -11.185 1.00 91.69 97 LEU A CA 1
ATOM 746 C C . LEU A 1 97 ? -0.136 2.364 -11.109 1.00 91.69 97 LEU A C 1
ATOM 748 O O . LEU A 1 97 ? -0.818 2.356 -10.081 1.00 91.69 97 LEU A O 1
ATOM 752 N N . GLN A 1 98 ? -0.491 3.053 -12.198 1.00 92.06 98 GLN A N 1
ATOM 753 C CA . GLN A 1 98 ? -1.748 3.800 -12.290 1.00 92.06 98 GLN A CA 1
ATOM 754 C C . GLN A 1 98 ? -2.967 2.874 -12.166 1.00 92.06 98 GLN A C 1
ATOM 756 O O . GLN A 1 98 ? -3.879 3.166 -11.394 1.00 92.06 98 GLN A O 1
ATOM 761 N N . GLN A 1 99 ? -2.952 1.711 -12.827 1.00 92.56 99 GLN A N 1
ATOM 762 C CA . GLN A 1 99 ? -4.009 0.694 -12.709 1.00 92.56 99 GLN A CA 1
ATOM 763 C C . GLN A 1 99 ? -4.137 0.132 -11.283 1.00 92.56 99 GLN A C 1
ATOM 765 O O . GLN A 1 99 ? -5.230 -0.233 -10.835 1.00 92.56 99 GLN A O 1
ATOM 770 N N . CYS A 1 100 ? -3.033 0.090 -10.532 1.00 92.62 100 CYS A N 1
ATOM 771 C CA . CYS A 1 100 ? -3.050 -0.319 -9.129 1.00 92.62 100 CYS A CA 1
ATOM 772 C C . CYS A 1 100 ? -3.712 0.717 -8.207 1.00 92.62 100 CYS A C 1
ATOM 774 O O . CYS A 1 100 ? -4.104 0.358 -7.094 1.00 92.62 100 CYS A O 1
ATOM 776 N N . GLY A 1 101 ? -3.849 1.976 -8.644 1.00 92.06 101 GLY A N 1
ATOM 777 C CA . GLY A 1 101 ? -4.584 3.026 -7.932 1.00 92.06 101 GLY A CA 1
ATOM 778 C C . GLY A 1 101 ? -4.086 3.279 -6.507 1.00 92.06 101 GLY A C 1
ATOM 779 O O . GLY A 1 101 ? -4.892 3.508 -5.612 1.00 92.06 101 GLY A O 1
ATOM 780 N N . GLY A 1 102 ? -2.780 3.131 -6.258 1.00 91.88 102 GLY A N 1
ATOM 781 C CA . GLY A 1 102 ? -2.196 3.295 -4.921 1.00 91.88 102 GLY A CA 1
ATOM 782 C C . GLY A 1 102 ? -2.567 2.199 -3.911 1.00 91.88 102 GLY A C 1
ATOM 783 O O . GLY A 1 102 ? -2.275 2.347 -2.726 1.00 91.88 102 GLY A O 1
ATOM 784 N N . ASN A 1 103 ? -3.192 1.094 -4.338 1.00 93.62 103 ASN A N 1
ATOM 785 C CA . ASN A 1 103 ? -3.554 -0.015 -3.457 1.00 93.62 103 ASN A CA 1
ATOM 786 C C . ASN A 1 103 ? -2.329 -0.913 -3.163 1.00 93.62 103 ASN A C 1
ATOM 788 O O . ASN A 1 103 ? -1.844 -1.588 -4.077 1.00 93.62 103 ASN A O 1
ATOM 792 N N . PRO A 1 104 ? -1.858 -1.016 -1.903 1.00 92.44 104 PRO A N 1
ATOM 793 C CA . PRO A 1 104 ? -0.672 -1.809 -1.568 1.00 92.44 104 PRO A CA 1
ATOM 794 C C . PRO A 1 104 ? -0.805 -3.300 -1.893 1.00 92.44 104 PRO A C 1
ATOM 796 O O . PRO A 1 104 ? 0.182 -3.951 -2.226 1.00 92.44 104 PRO A O 1
ATOM 799 N N . GLY A 1 105 ? -2.016 -3.856 -1.788 1.00 91.44 105 GLY A N 1
ATOM 800 C CA . GLY A 1 105 ? -2.284 -5.258 -2.102 1.00 91.44 105 GLY A CA 1
ATOM 801 C C . GLY A 1 105 ? -2.138 -5.553 -3.593 1.00 91.44 105 GLY A C 1
ATOM 802 O O . GLY A 1 105 ? -1.510 -6.544 -3.949 1.00 91.44 105 GLY A O 1
ATOM 803 N N . ARG A 1 106 ? -2.652 -4.665 -4.456 1.00 92.81 106 ARG A N 1
ATOM 804 C CA . ARG A 1 106 ? -2.497 -4.782 -5.917 1.00 92.81 106 ARG A CA 1
ATOM 805 C C . ARG A 1 106 ? -1.043 -4.604 -6.342 1.00 92.81 106 ARG A C 1
ATOM 807 O O . ARG A 1 106 ? -0.530 -5.452 -7.055 1.00 92.81 106 ARG A O 1
ATOM 814 N N . LEU A 1 107 ? -0.366 -3.584 -5.808 1.00 92.06 107 LEU A N 1
ATOM 815 C CA . LEU A 1 107 ? 1.053 -3.323 -6.087 1.00 92.06 107 LEU A CA 1
ATOM 816 C C . LEU A 1 107 ? 1.941 -4.525 -5.751 1.00 92.06 107 LEU A C 1
ATOM 818 O O . LEU A 1 107 ? 2.863 -4.842 -6.491 1.00 92.06 107 LEU A O 1
ATOM 822 N N . ARG A 1 108 ? 1.646 -5.211 -4.641 1.00 89.25 108 ARG A N 1
ATOM 823 C CA . ARG A 1 108 ? 2.357 -6.429 -4.235 1.00 89.25 108 ARG A CA 1
ATO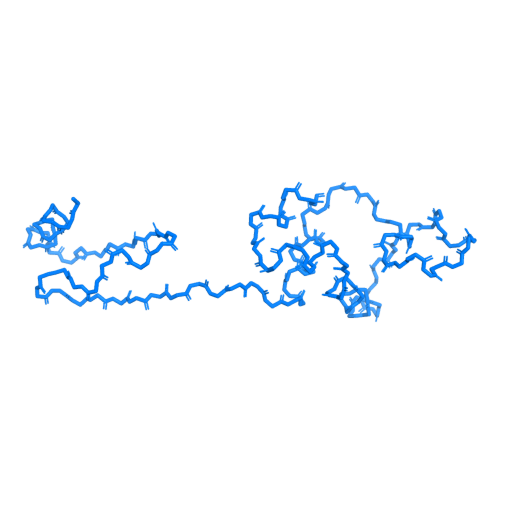M 824 C C . ARG A 1 108 ? 2.077 -7.639 -5.118 1.00 89.25 108 ARG A C 1
ATOM 826 O O . ARG A 1 108 ? 2.897 -8.541 -5.124 1.00 89.25 108 ARG A O 1
ATOM 833 N N . ALA A 1 109 ? 0.913 -7.707 -5.757 1.00 88.62 109 ALA A N 1
ATOM 834 C CA . ALA A 1 109 ? 0.554 -8.822 -6.627 1.00 88.62 109 ALA A CA 1
ATOM 835 C C . ALA A 1 109 ? 1.169 -8.685 -8.028 1.00 88.62 109 ALA A C 1
ATOM 837 O O . ALA A 1 109 ? 1.313 -9.680 -8.729 1.00 88.62 109 ALA A O 1
ATOM 838 N N . THR A 1 110 ? 1.502 -7.457 -8.434 1.00 84.94 110 THR A N 1
ATOM 839 C CA . THR A 1 110 ? 2.096 -7.143 -9.740 1.00 84.94 110 THR A CA 1
ATOM 840 C C . THR A 1 110 ? 3.619 -6.990 -9.717 1.00 84.94 110 THR A C 1
ATOM 842 O O . THR A 1 110 ? 4.224 -6.902 -10.781 1.00 84.94 110 THR A O 1
ATOM 845 N N . ALA A 1 111 ? 4.211 -6.869 -8.526 1.00 76.12 111 ALA A N 1
ATOM 846 C CA . ALA A 1 111 ? 5.654 -6.770 -8.296 1.00 76.12 111 ALA A CA 1
ATOM 847 C C . ALA A 1 111 ? 6.298 -8.159 -8.215 1.00 76.12 111 ALA A C 1
ATOM 849 O O . ALA A 1 111 ? 7.433 -8.308 -8.725 1.00 76.12 111 ALA A O 1
#

Secondary structure (DSSP, 8-state):
-HHHHHHHHHHSTT-------SS---S-BTTB-------PPPPHHHHHHHHHHH--SPPBGGGT-TTS-GGGTTSB----TTTHHHHHHHHHT-HHHHHHTT-HHHHHHH-

pLDDT: mean 86.9, std 7.72, range [62.03, 95.56]

Foldseek 3Di:
DLVVVLVVPVVDPPDDDDDDDPDQPDPDRPPDDDDDDDDDFAQLLRLLVLLVVQDPDFDFPCQLDVPPPPVRRPHTDDDDPVCPVVSSVSSSPHPLSVVCVSPSVSSNVVD

Organism: NCBI:txid1333877

Sequence (111 aa):
VRKVLTEILLRTERLTIVLGAREAPLQALGAHKVVAFHLEPLRPTDAARLFLWRVHRPLVMADLSEAAGEAAHGLPLIMTVQNRNLVLGQLAGHPLLQQCGGNPGRLRATA